Protein AF-A0ABD0PCW4-F1 (afdb_monomer_lite)

Foldseek 3Di:
DVVLVVVLVVLVVVCVVDVVSVVVNVVSVVVVLVVLLDCVVCVPVDDPVVSVVVNVVVVVVVVVVVVVVVVVVVVVPDDPPPVVLVVVLVCCQPPHDQADEEEDDPVSQVVNCVSRVYHYDYDPPDPPPDD

pLDDT: mean 79.13, std 12.55, range [39.22, 95.38]

Organism: Cirrhinus mrigala (NCBI:txid683832)

Sequence (131 aa):
MVYHSLQLVAFAVLAVLIMRLKLFLTPHMCIMSCLICSRQLFGWVGEKFKLQLTVVGILSIMAVQGVTNLQSQWDIIGEFSNFPQEELLEWIKDNTSPNAVFAGAMPTMASVKLSTGRAIVNHPHYEDAGL

Structure (mmCIF, N/CA/C/O backbone):
data_AF-A0ABD0PCW4-F1
#
_entry.id   AF-A0ABD0PCW4-F1
#
loop_
_atom_site.group_PDB
_atom_site.id
_atom_site.type_symbol
_atom_site.label_atom_id
_atom_site.label_alt_id
_atom_site.label_comp_id
_atom_site.label_asym_id
_atom_site.label_entity_id
_atom_site.label_seq_id
_atom_site.pdbx_PDB_ins_code
_atom_site.Cartn_x
_atom_site.Cartn_y
_atom_site.Cartn_z
_atom_site.occupancy
_atom_site.B_iso_or_equiv
_atom_site.auth_seq_id
_atom_site.auth_comp_id
_atom_site.auth_asym_id
_atom_site.auth_atom_id
_atom_site.pdbx_PDB_model_num
ATOM 1 N N . MET A 1 1 ? -2.139 4.377 28.200 1.00 66.62 1 MET A N 1
ATOM 2 C CA . MET A 1 1 ? -3.210 5.141 27.517 1.00 66.62 1 MET A CA 1
ATOM 3 C C . MET A 1 1 ? -2.728 6.514 27.082 1.00 66.62 1 MET A C 1
ATOM 5 O O . MET A 1 1 ? -2.600 6.702 25.886 1.00 66.62 1 MET A O 1
ATOM 9 N N . VAL A 1 2 ? -2.356 7.414 28.003 1.00 79.88 2 VAL A N 1
ATOM 10 C CA . VAL A 1 2 ? -1.937 8.796 27.673 1.00 79.88 2 VAL A CA 1
ATOM 11 C C . VAL A 1 2 ? -0.829 8.865 26.608 1.00 79.88 2 VAL A C 1
ATOM 13 O O . VAL A 1 2 ? -0.978 9.591 25.633 1.00 79.88 2 VAL A O 1
ATOM 16 N N . TYR A 1 3 ? 0.225 8.048 26.725 1.00 80.81 3 TYR A N 1
ATOM 17 C CA . TYR A 1 3 ? 1.299 7.987 25.721 1.00 80.81 3 TYR A CA 1
ATOM 18 C C . TYR A 1 3 ? 0.809 7.579 24.326 1.00 80.81 3 TYR A C 1
ATOM 20 O O . TYR A 1 3 ? 1.145 8.229 23.344 1.00 80.81 3 TYR A O 1
ATOM 28 N N . HIS A 1 4 ? -0.029 6.544 24.232 1.00 79.75 4 HIS A N 1
ATOM 29 C CA . HIS A 1 4 ? -0.571 6.103 22.948 1.00 79.75 4 HIS A CA 1
ATOM 30 C C . HIS A 1 4 ? -1.558 7.110 22.348 1.00 79.75 4 HIS A C 1
ATOM 32 O O . HIS A 1 4 ? -1.588 7.271 21.133 1.00 79.75 4 HIS A O 1
ATOM 38 N N . SER A 1 5 ? -2.326 7.815 23.182 1.00 78.62 5 SER A N 1
ATOM 39 C CA . SER A 1 5 ? -3.220 8.887 22.737 1.00 78.62 5 SER A CA 1
ATOM 40 C C . SER A 1 5 ? -2.437 10.090 22.201 1.00 78.62 5 SER A C 1
ATOM 42 O O . SER A 1 5 ? -2.758 10.583 21.124 1.00 78.62 5 SER A O 1
ATOM 44 N N . LEU A 1 6 ? -1.375 10.525 22.891 1.00 84.88 6 LEU A N 1
ATOM 45 C CA . LEU A 1 6 ? -0.491 11.597 22.411 1.00 84.88 6 LEU A CA 1
ATOM 46 C C . LEU A 1 6 ? 0.220 11.208 21.108 1.00 84.88 6 LEU A C 1
ATOM 48 O O . LEU A 1 6 ? 0.276 12.001 20.171 1.00 84.88 6 LEU A O 1
ATOM 52 N N . GLN A 1 7 ? 0.709 9.970 21.024 1.00 82.94 7 GLN A N 1
ATOM 53 C CA . GLN A 1 7 ? 1.356 9.437 19.826 1.00 82.94 7 GLN A CA 1
ATOM 54 C C . GLN A 1 7 ? 0.384 9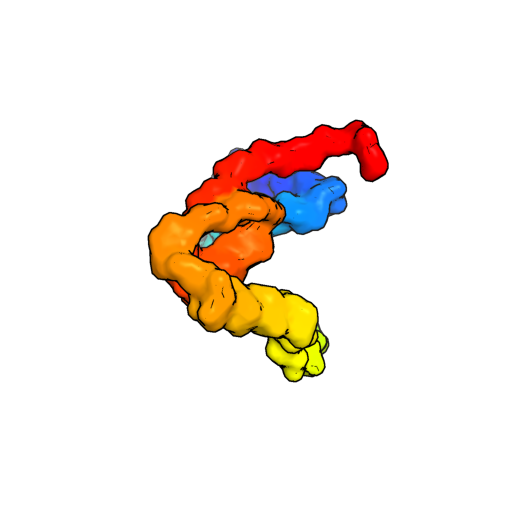.347 18.639 1.00 82.94 7 GLN A C 1
ATOM 56 O O . GLN A 1 7 ? 0.757 9.694 17.520 1.00 82.94 7 GLN A O 1
ATOM 61 N N . LEU A 1 8 ? -0.873 8.953 18.875 1.00 82.88 8 LEU A N 1
ATOM 62 C CA . LEU A 1 8 ? -1.914 8.954 17.846 1.00 82.88 8 LEU A CA 1
ATOM 63 C C . LEU A 1 8 ? -2.161 10.366 17.302 1.00 82.88 8 LEU A C 1
ATOM 65 O O . LEU A 1 8 ? -2.218 10.545 16.090 1.00 82.88 8 LEU A O 1
ATOM 69 N N . VAL A 1 9 ? -2.281 11.364 18.184 1.00 85.50 9 VAL A N 1
ATOM 70 C CA . VAL A 1 9 ? -2.494 12.764 17.782 1.00 85.50 9 VAL A CA 1
ATOM 71 C C . VAL A 1 9 ? -1.319 13.272 16.948 1.00 85.50 9 VAL A C 1
ATOM 73 O O . VAL A 1 9 ? -1.535 13.859 15.891 1.00 85.50 9 VAL A O 1
ATOM 76 N N . ALA A 1 10 ? -0.082 12.991 17.364 1.00 83.75 10 ALA A N 1
ATOM 77 C CA . ALA A 1 10 ? 1.107 13.376 16.606 1.00 83.75 10 ALA A CA 1
ATOM 78 C C . ALA A 1 10 ? 1.124 12.749 15.199 1.00 83.75 10 ALA A C 1
ATOM 80 O O . ALA A 1 10 ? 1.340 13.452 14.211 1.00 83.75 10 ALA A O 1
ATOM 81 N N . PHE A 1 11 ? 0.825 11.452 15.079 1.00 81.62 11 PHE A N 1
ATOM 82 C CA . PHE A 1 11 ? 0.742 10.797 13.771 1.00 81.62 11 PHE A CA 1
ATOM 83 C C . PHE A 1 11 ? -0.445 11.266 12.932 1.00 81.62 11 PHE A C 1
ATOM 85 O O . PHE A 1 11 ? -0.329 11.312 11.711 1.00 81.62 11 PHE A O 1
ATOM 92 N N . ALA A 1 12 ? -1.564 11.645 13.551 1.00 82.81 12 ALA A N 1
ATOM 93 C CA . ALA A 1 12 ? -2.702 12.213 12.838 1.00 82.81 12 ALA A CA 1
ATOM 94 C C . ALA A 1 12 ? -2.342 13.571 12.223 1.00 82.81 12 ALA A C 1
ATOM 96 O O . ALA A 1 12 ? -2.615 13.797 11.047 1.00 82.81 12 ALA A O 1
ATOM 97 N N . VAL A 1 13 ? -1.654 14.437 12.977 1.00 86.25 13 VAL A N 1
ATOM 98 C CA . VAL A 1 13 ? -1.138 15.715 12.460 1.00 86.25 13 VAL A CA 1
ATOM 99 C C . VAL A 1 13 ? -0.177 15.469 11.296 1.00 86.25 13 VAL A C 1
ATOM 101 O O . VAL A 1 13 ? -0.352 16.045 10.226 1.00 86.25 13 VAL A O 1
ATOM 104 N N . LEU A 1 14 ? 0.785 14.555 11.451 1.00 81.88 14 LEU A N 1
ATOM 105 C CA . LEU A 1 14 ? 1.728 14.209 10.381 1.00 81.88 14 LEU A CA 1
ATOM 106 C C . LEU A 1 14 ? 1.032 13.637 9.132 1.00 81.88 14 LEU A C 1
ATOM 108 O O . LEU A 1 14 ? 1.425 13.957 8.013 1.00 81.88 14 LEU A O 1
ATOM 112 N N . ALA A 1 15 ? -0.018 12.834 9.307 1.00 81.19 15 ALA A N 1
ATOM 113 C CA . ALA A 1 15 ? -0.798 12.254 8.214 1.00 81.19 15 ALA A CA 1
ATOM 114 C C . ALA A 1 15 ? -1.684 13.276 7.478 1.00 81.19 15 ALA A C 1
ATOM 116 O O . ALA A 1 15 ? -1.982 13.084 6.297 1.00 81.19 15 ALA A O 1
ATOM 117 N N . VAL A 1 16 ? -2.110 14.348 8.159 1.00 81.62 16 VAL A N 1
ATOM 118 C CA . VAL A 1 16 ? -2.788 15.496 7.532 1.00 81.62 16 VAL A CA 1
ATOM 119 C C . VAL A 1 16 ? -1.790 16.323 6.726 1.00 81.62 16 VAL A C 1
ATOM 121 O O . VAL A 1 16 ? -2.099 16.720 5.606 1.00 81.62 16 VAL A O 1
ATOM 124 N N . LEU A 1 17 ? -0.590 16.544 7.267 1.00 80.50 17 LEU A N 1
ATOM 125 C CA . LEU A 1 17 ? 0.455 17.319 6.598 1.00 80.50 17 LEU A CA 1
ATOM 126 C C . LEU A 1 17 ? 1.033 16.592 5.372 1.00 80.50 17 LEU A C 1
ATOM 128 O O . LEU A 1 17 ? 1.354 17.241 4.380 1.00 80.50 17 LEU A O 1
ATOM 132 N N . ILE A 1 18 ? 1.166 15.258 5.413 1.00 82.50 18 ILE A N 1
ATOM 133 C CA . ILE A 1 18 ? 1.778 14.467 4.334 1.00 82.50 18 ILE A CA 1
ATOM 134 C C . ILE A 1 18 ? 0.933 13.217 4.040 1.00 82.50 18 ILE A C 1
ATOM 136 O O . ILE A 1 18 ? 0.928 12.253 4.807 1.00 82.50 18 ILE A O 1
ATOM 140 N N . MET A 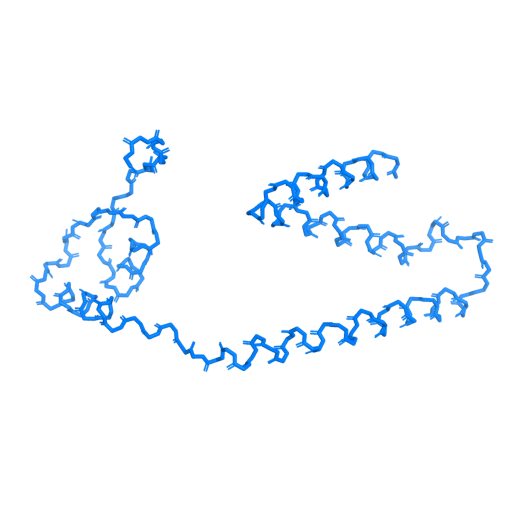1 19 ? 0.293 13.178 2.862 1.00 71.69 19 MET A N 1
ATOM 141 C CA . MET A 1 19 ? -0.566 12.063 2.413 1.00 71.69 19 MET A CA 1
ATOM 142 C C . MET A 1 19 ? 0.124 10.691 2.482 1.00 71.69 19 MET A C 1
ATOM 144 O O . MET A 1 19 ? -0.498 9.704 2.872 1.00 71.69 19 MET A O 1
ATOM 148 N N . ARG A 1 20 ? 1.421 10.631 2.144 1.00 71.25 20 ARG A N 1
ATOM 149 C CA . ARG A 1 20 ? 2.222 9.393 2.162 1.00 71.25 20 ARG A CA 1
ATOM 150 C C . ARG A 1 20 ? 2.453 8.838 3.577 1.00 71.25 20 ARG A C 1
ATOM 152 O O . ARG A 1 20 ? 2.683 7.642 3.718 1.00 71.25 20 ARG A O 1
ATOM 159 N N . LEU A 1 21 ? 2.341 9.655 4.630 1.00 76.25 21 LEU A N 1
ATOM 160 C CA . LEU A 1 21 ? 2.541 9.215 6.019 1.00 76.25 21 LEU A CA 1
ATOM 161 C C . LEU A 1 21 ? 1.291 8.580 6.649 1.00 76.25 21 LEU A C 1
ATOM 163 O O . LEU A 1 21 ? 1.385 8.016 7.741 1.00 76.25 21 LEU A O 1
ATOM 167 N N . LYS A 1 22 ? 0.140 8.583 5.957 1.00 79.19 22 LYS A N 1
ATOM 168 C CA . LYS A 1 22 ? -1.090 7.894 6.402 1.00 79.19 22 LYS A CA 1
ATOM 169 C C . LYS A 1 22 ? -0.871 6.402 6.674 1.00 79.19 22 LYS A C 1
ATOM 171 O O . LYS A 1 22 ? -1.523 5.833 7.550 1.00 79.19 22 LYS A O 1
ATOM 176 N N . LEU A 1 23 ? 0.089 5.779 5.985 1.00 77.00 23 LEU A N 1
ATOM 177 C CA . LEU A 1 23 ? 0.449 4.378 6.201 1.00 77.00 23 LEU A CA 1
ATOM 178 C C . LEU A 1 23 ? 0.903 4.115 7.649 1.00 77.00 23 LEU A C 1
ATOM 180 O O . LEU A 1 23 ? 0.492 3.122 8.245 1.00 77.00 23 LEU A O 1
ATOM 184 N N . PHE A 1 24 ? 1.661 5.036 8.252 1.00 78.62 24 PHE A N 1
ATOM 185 C CA . PHE A 1 24 ? 2.160 4.901 9.626 1.00 78.62 24 PHE A CA 1
ATOM 186 C C . PHE A 1 24 ? 1.073 5.101 10.692 1.00 78.62 24 PHE A C 1
ATOM 188 O O . PHE A 1 24 ? 1.202 4.606 11.810 1.00 78.62 24 PHE A O 1
ATOM 195 N N . LEU A 1 25 ? -0.024 5.782 10.346 1.00 78.44 25 LEU A N 1
ATOM 196 C CA . LEU A 1 25 ? -1.155 6.011 11.247 1.00 78.44 25 LEU A CA 1
ATOM 197 C C . LEU A 1 25 ? -2.041 4.761 11.406 1.00 78.44 25 LEU A C 1
ATOM 199 O O . LEU A 1 25 ? -2.614 4.531 12.472 1.00 78.44 25 LEU A O 1
ATOM 203 N N . THR A 1 26 ? -2.134 3.935 10.363 1.00 84.12 26 THR A N 1
ATOM 204 C CA . THR A 1 26 ? -3.015 2.754 10.298 1.00 84.12 26 THR A CA 1
ATOM 205 C C . THR A 1 26 ? -2.833 1.763 11.462 1.00 84.12 26 THR A C 1
ATOM 207 O O . THR A 1 26 ? -3.829 1.432 12.113 1.00 84.12 26 THR A O 1
ATOM 210 N N . PRO A 1 27 ? -1.610 1.305 11.807 1.00 83.62 27 PRO A N 1
ATOM 211 C CA . PRO A 1 27 ? -1.430 0.390 12.937 1.00 83.62 27 PRO A CA 1
ATOM 212 C C . PRO A 1 27 ? -1.826 1.021 14.280 1.00 83.62 27 PRO A C 1
ATOM 214 O O . PRO A 1 27 ? -2.416 0.346 15.124 1.00 83.62 27 PRO A O 1
ATOM 217 N N . HIS A 1 28 ? -1.584 2.322 14.474 1.00 82.94 28 HIS A N 1
ATOM 218 C CA . HIS A 1 28 ? -1.982 3.023 15.698 1.00 82.94 28 HIS A CA 1
ATOM 219 C C . HIS A 1 28 ? -3.504 3.124 15.845 1.00 82.94 28 HIS A C 1
ATOM 221 O O . HIS A 1 28 ? -4.027 2.871 16.932 1.00 82.94 28 HIS A O 1
ATOM 227 N N . MET A 1 29 ? -4.220 3.418 14.758 1.00 81.88 29 MET A N 1
ATOM 228 C CA . MET A 1 29 ? -5.688 3.429 14.740 1.00 81.88 29 MET A CA 1
ATOM 229 C C . MET A 1 29 ? -6.270 2.056 15.099 1.00 81.88 29 MET A C 1
ATOM 231 O O . MET A 1 29 ? -7.199 1.973 15.905 1.00 81.88 29 MET A O 1
ATOM 235 N N . CYS A 1 30 ? -5.683 0.977 14.572 1.00 84.00 30 CYS A N 1
ATOM 236 C CA . CYS A 1 30 ? -6.095 -0.392 14.882 1.00 84.00 30 CYS A CA 1
ATOM 237 C C . CYS A 1 30 ? -5.962 -0.696 16.384 1.00 84.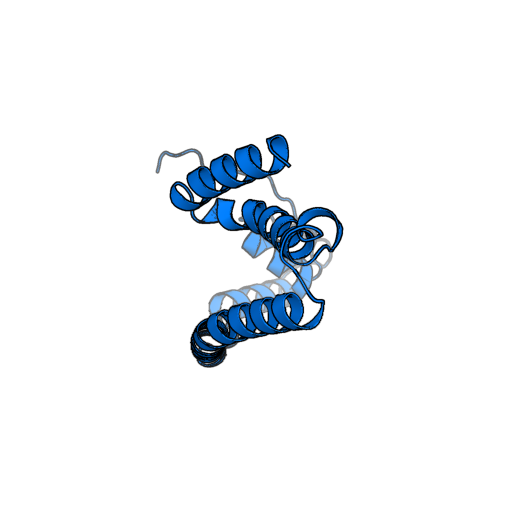00 30 CYS A C 1
ATOM 239 O O . CYS A 1 30 ? -6.936 -1.093 17.028 1.00 84.00 30 CYS A O 1
ATOM 241 N N . ILE A 1 31 ? -4.802 -0.408 16.983 1.00 83.81 31 ILE A N 1
ATOM 242 C CA . ILE A 1 31 ? -4.571 -0.652 18.416 1.00 83.81 31 ILE A CA 1
ATOM 243 C C . ILE A 1 31 ? -5.553 0.157 19.278 1.00 83.81 31 ILE A C 1
ATOM 245 O O . ILE A 1 31 ? -6.106 -0.374 20.244 1.00 83.81 31 ILE A O 1
ATOM 249 N N . MET A 1 32 ? -5.820 1.418 18.921 1.00 80.56 32 MET A N 1
ATOM 250 C CA . MET A 1 32 ? -6.787 2.248 19.650 1.00 80.56 32 MET A CA 1
ATOM 251 C C . MET A 1 32 ? -8.218 1.709 19.533 1.00 80.56 32 MET A C 1
ATOM 253 O O . MET A 1 32 ? -8.935 1.682 20.532 1.00 80.56 32 MET A O 1
ATOM 257 N N . SER A 1 33 ? -8.624 1.213 18.361 1.00 79.81 33 SER A N 1
ATOM 258 C CA . SER A 1 33 ? -9.954 0.617 18.162 1.00 79.81 33 SER A CA 1
ATOM 259 C C . SER A 1 33 ? -10.168 -0.655 18.997 1.00 79.81 33 SER A C 1
ATOM 261 O O . SER A 1 33 ? -11.212 -0.817 19.634 1.00 79.81 33 SER A O 1
ATOM 263 N N . CYS A 1 34 ? -9.145 -1.510 19.103 1.00 78.06 34 CYS A N 1
ATOM 264 C CA . CYS A 1 34 ? -9.172 -2.699 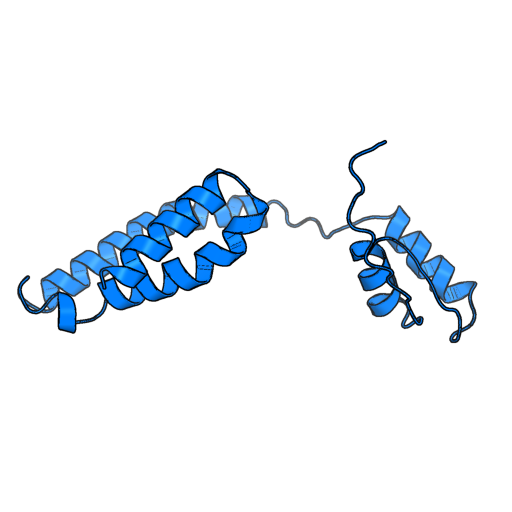19.955 1.00 78.06 34 CYS A CA 1
ATOM 265 C C . CYS A 1 34 ? -9.218 -2.338 21.447 1.00 78.06 34 CYS A C 1
ATOM 267 O O . CYS A 1 34 ? -9.920 -2.990 22.219 1.00 78.06 34 CYS A O 1
ATOM 269 N N . LEU A 1 35 ? -8.510 -1.280 21.860 1.00 75.25 35 LEU A N 1
ATOM 270 C CA . LEU A 1 35 ? -8.552 -0.773 23.236 1.00 75.25 35 LEU A CA 1
ATOM 271 C C . LEU A 1 35 ? -9.932 -0.221 23.612 1.00 75.25 35 LEU A C 1
ATOM 273 O O . LEU A 1 35 ? -10.376 -0.457 24.733 1.00 75.25 35 LEU A O 1
ATOM 277 N N . ILE A 1 36 ? -10.628 0.444 22.683 1.00 71.81 36 ILE A N 1
ATOM 278 C CA . ILE A 1 36 ? -12.018 0.901 22.875 1.00 71.81 36 ILE A CA 1
ATOM 279 C C . ILE A 1 36 ? -12.970 -0.294 23.058 1.00 71.81 36 ILE A C 1
ATOM 281 O O . ILE A 1 36 ? -13.915 -0.217 23.840 1.00 71.81 36 ILE A O 1
ATOM 285 N N . CYS A 1 37 ? -12.689 -1.428 22.410 1.00 68.56 37 CYS A N 1
ATOM 286 C CA . CYS A 1 37 ? -13.446 -2.671 22.590 1.00 68.56 37 CYS A CA 1
ATOM 287 C C . CYS A 1 37 ? -13.050 -3.463 23.855 1.00 68.56 37 CYS A C 1
ATOM 289 O O . CYS A 1 37 ? -13.731 -4.429 24.216 1.00 68.56 37 CYS A O 1
ATOM 291 N N . SER A 1 38 ? -11.961 -3.092 24.541 1.00 69.25 38 SER A N 1
ATOM 292 C CA . SER A 1 38 ? -11.461 -3.821 25.708 1.00 69.25 38 SER A CA 1
ATOM 293 C C . SER A 1 38 ? -12.249 -3.496 26.978 1.00 69.25 38 SER A C 1
ATOM 295 O O . SER A 1 38 ? -12.422 -2.344 27.382 1.00 69.25 38 SER A O 1
ATOM 297 N N . ARG A 1 39 ? -12.673 -4.554 27.675 1.00 59.94 39 ARG A N 1
ATOM 298 C CA . ARG A 1 39 ? -13.496 -4.481 28.894 1.00 59.94 39 ARG A CA 1
ATOM 299 C C . ARG A 1 39 ? -12.809 -3.791 30.075 1.00 59.94 39 ARG A C 1
ATOM 301 O O . ARG A 1 39 ? -13.502 -3.309 30.963 1.00 59.94 39 ARG A O 1
ATOM 308 N N . GLN A 1 40 ? -11.476 -3.739 30.098 1.00 56.34 40 GLN A N 1
ATOM 309 C CA . GLN A 1 40 ? -10.716 -3.163 31.214 1.00 56.34 40 GLN A CA 1
ATOM 310 C C . GLN A 1 40 ? -10.875 -1.641 31.346 1.00 56.34 40 GLN A C 1
ATOM 312 O O . GLN A 1 40 ? -10.741 -1.126 32.451 1.00 56.34 40 GLN A O 1
ATOM 317 N N . LEU A 1 41 ? -11.193 -0.925 30.260 1.00 55.34 41 LEU A N 1
ATOM 318 C CA . LEU A 1 41 ? -11.416 0.528 30.290 1.00 55.34 41 LEU A CA 1
ATOM 319 C C . LEU A 1 41 ? -12.885 0.918 30.491 1.00 55.34 41 LEU A C 1
ATOM 321 O O . LEU A 1 41 ? -13.164 1.954 31.084 1.00 55.34 41 LEU A O 1
ATOM 325 N N . PHE A 1 42 ? -13.819 0.080 30.038 1.00 56.75 42 PHE A N 1
ATOM 326 C CA . PHE A 1 42 ? -15.264 0.333 30.109 1.00 56.75 42 PHE A CA 1
ATOM 327 C C . PHE A 1 42 ? -15.967 -0.366 31.284 1.00 56.75 42 PHE A C 1
ATOM 329 O O . PHE A 1 42 ? -17.195 -0.387 31.340 1.00 56.75 42 PHE A O 1
ATOM 336 N N . GLY A 1 43 ? -15.217 -0.887 32.264 1.00 55.56 43 GLY A N 1
ATOM 337 C CA . GLY A 1 43 ? -15.770 -1.506 33.478 1.00 55.56 43 GLY A CA 1
ATOM 338 C C . GLY A 1 43 ? -16.683 -0.588 34.309 1.00 55.56 43 GLY A C 1
ATOM 339 O O . GLY A 1 43 ? -17.439 -1.078 35.141 1.00 55.56 43 GLY A O 1
ATOM 340 N N . TRP A 1 44 ? -16.655 0.725 34.053 1.00 53.81 44 TRP A N 1
ATOM 341 C CA . TRP A 1 44 ? -17.463 1.740 34.736 1.00 53.81 44 TRP A CA 1
ATOM 342 C C . TRP A 1 44 ? -18.785 2.104 34.019 1.00 53.81 44 TRP A C 1
ATOM 344 O O . TRP A 1 44 ? -19.686 2.645 34.648 1.00 53.81 44 TRP A O 1
ATOM 354 N N . VAL A 1 45 ? -18.956 1.784 32.728 1.00 54.03 45 VAL A N 1
ATOM 355 C CA . VAL A 1 45 ? -20.054 2.322 31.878 1.00 54.03 45 VAL A CA 1
ATOM 356 C C . VAL A 1 45 ? -21.244 1.349 31.705 1.00 54.03 45 VAL A C 1
ATOM 358 O O . VAL A 1 45 ? -22.153 1.560 30.903 1.00 54.03 45 VAL A O 1
ATOM 361 N N . GLY A 1 46 ? -21.337 0.325 32.552 1.00 55.06 46 GLY A N 1
ATOM 362 C CA . GLY A 1 46 ? -22.554 -0.482 32.684 1.00 55.06 46 GLY A CA 1
ATOM 363 C C . GLY A 1 46 ? -22.678 -1.649 31.702 1.00 55.06 46 GLY A C 1
ATOM 364 O O . GLY A 1 46 ? -21.824 -1.877 30.850 1.00 55.06 46 GLY A O 1
ATOM 365 N N . GLU A 1 47 ? -23.736 -2.436 31.926 1.00 65.25 47 GLU A N 1
ATOM 366 C CA . GLU A 1 47 ? -24.001 -3.788 31.414 1.00 65.25 47 GLU A CA 1
ATOM 367 C C . GLU A 1 47 ? -23.430 -4.127 30.031 1.00 65.25 47 GLU A C 1
ATOM 369 O O . GLU A 1 47 ? -23.519 -3.354 29.080 1.00 65.25 47 GLU A O 1
ATOM 374 N N . LYS A 1 48 ? -22.940 -5.371 29.905 1.00 65.69 48 LYS A N 1
ATOM 375 C CA . LYS A 1 48 ? -22.346 -5.970 28.692 1.00 65.69 48 LYS A CA 1
ATOM 376 C C . LYS A 1 48 ? -23.109 -5.639 27.398 1.00 65.69 48 LYS A C 1
ATOM 378 O O . LYS A 1 48 ? -22.484 -5.465 26.355 1.00 65.69 48 LYS A O 1
ATOM 383 N N . PHE A 1 49 ? -24.434 -5.532 27.486 1.00 67.81 49 PHE A N 1
ATOM 384 C CA . PHE A 1 49 ? -25.333 -5.215 26.380 1.00 67.81 49 PHE A CA 1
ATOM 385 C C . PHE A 1 49 ? -25.148 -3.791 25.822 1.00 67.81 49 PHE A C 1
ATOM 387 O O . PHE A 1 49 ? -25.141 -3.609 24.606 1.00 67.81 49 PHE A O 1
ATOM 394 N N . LYS A 1 50 ? -24.915 -2.786 26.679 1.00 74.56 50 LYS A N 1
ATOM 395 C CA . LYS A 1 50 ? -24.709 -1.389 26.256 1.00 74.56 50 LYS A CA 1
ATOM 396 C C . LYS A 1 50 ? -23.406 -1.217 25.479 1.00 74.56 50 LYS A C 1
ATOM 398 O O . LYS A 1 50 ? -23.404 -0.570 24.440 1.00 74.56 50 LYS A O 1
ATOM 403 N N . LEU A 1 51 ? -22.317 -1.843 25.934 1.00 75.62 51 LEU A N 1
ATOM 404 C CA . LEU A 1 51 ? -21.035 -1.806 25.221 1.00 75.62 51 LEU A CA 1
ATOM 405 C C . LEU A 1 51 ? -21.136 -2.481 23.844 1.00 75.62 51 LEU A C 1
ATOM 407 O O . LEU A 1 51 ? -20.647 -1.936 22.858 1.00 75.62 51 LEU A O 1
ATOM 411 N N . GLN A 1 52 ? -21.792 -3.644 23.771 1.00 75.44 52 GLN A N 1
ATOM 412 C CA . GLN A 1 52 ? -21.995 -4.356 22.506 1.00 75.44 52 GLN A CA 1
ATOM 413 C C . GLN A 1 52 ? -22.820 -3.531 21.513 1.00 75.44 52 GLN A C 1
ATOM 415 O O . GLN A 1 52 ? -22.420 -3.415 20.357 1.00 75.44 52 GLN A O 1
ATOM 420 N N . LEU A 1 53 ? -23.909 -2.899 21.963 1.00 81.44 53 LEU A N 1
ATOM 421 C CA . LEU A 1 53 ? -24.705 -1.999 21.125 1.00 81.44 53 LEU A CA 1
ATOM 422 C C . LEU A 1 53 ? -23.896 -0.800 20.618 1.00 81.44 53 LEU A C 1
ATOM 424 O O . LEU A 1 53 ? -23.988 -0.468 19.440 1.00 81.44 53 LEU A O 1
ATOM 428 N N . THR A 1 54 ? -23.068 -0.184 21.465 1.00 81.00 54 THR A N 1
ATOM 429 C CA . THR A 1 54 ? -22.211 0.940 21.058 1.00 81.00 54 THR A CA 1
ATOM 430 C C . THR A 1 54 ? -21.192 0.525 19.999 1.00 81.00 54 THR A C 1
ATOM 432 O O . THR A 1 54 ? -21.041 1.214 18.993 1.00 81.00 54 THR A O 1
ATOM 435 N N . VAL A 1 55 ? -20.520 -0.617 20.179 1.00 82.38 55 VAL A N 1
ATOM 436 C CA . VAL A 1 55 ? -19.544 -1.131 19.201 1.00 82.38 55 VAL A CA 1
ATOM 437 C C . VAL A 1 55 ? -20.222 -1.450 17.866 1.00 82.38 55 VAL A C 1
ATOM 439 O O . VAL A 1 55 ? -19.716 -1.049 16.819 1.00 82.38 55 VAL A O 1
ATOM 442 N N . VAL A 1 56 ? -21.388 -2.105 17.894 1.00 85.25 56 VAL A N 1
ATOM 443 C CA . VAL A 1 56 ? -22.178 -2.394 16.685 1.00 85.25 56 VAL A CA 1
ATOM 444 C C . VAL A 1 56 ? -22.625 -1.100 16.002 1.00 85.25 56 VAL A C 1
ATOM 446 O O . VAL A 1 56 ? -22.511 -0.991 14.782 1.00 85.25 56 VAL A O 1
ATOM 449 N N . GLY A 1 57 ? -23.063 -0.093 16.761 1.00 88.12 57 GLY A N 1
ATOM 450 C CA . GLY A 1 57 ? -23.431 1.218 16.223 1.00 88.12 57 GLY A CA 1
ATOM 451 C C . GLY A 1 57 ? -22.271 1.910 15.502 1.00 88.12 57 GLY A C 1
ATOM 452 O O . GLY A 1 57 ? -22.434 2.358 14.368 1.00 88.12 57 GLY A O 1
ATOM 453 N N . ILE A 1 58 ? -21.081 1.931 16.111 1.00 86.25 58 ILE A N 1
ATOM 454 C CA . ILE A 1 58 ? -19.873 2.520 15.507 1.00 86.25 58 ILE A CA 1
ATOM 455 C C . ILE A 1 58 ? -19.491 1.778 14.218 1.00 86.25 58 ILE A C 1
ATOM 457 O O . ILE A 1 58 ? -19.285 2.415 13.185 1.00 86.25 58 ILE A O 1
ATOM 461 N N . LEU A 1 59 ? -19.454 0.441 14.253 1.00 86.50 59 LEU A N 1
ATOM 462 C CA . LEU A 1 59 ? -19.170 -0.393 13.077 1.00 86.50 59 LEU A CA 1
ATOM 463 C C . LEU A 1 59 ? -20.155 -0.130 11.935 1.00 86.50 59 LEU A C 1
ATOM 465 O O . LEU A 1 59 ? -19.738 -0.031 10.785 1.00 86.50 59 LEU A O 1
ATOM 469 N N . SER A 1 60 ? -21.440 0.028 12.252 1.00 88.81 60 SER A N 1
ATOM 470 C CA . SER A 1 60 ? -22.492 0.284 11.263 1.00 88.81 60 SER A CA 1
ATOM 471 C C . SER A 1 60 ? -22.274 1.614 10.539 1.00 88.81 60 SER A C 1
ATOM 473 O O . SER A 1 60 ? -22.335 1.670 9.313 1.00 88.81 60 SER A O 1
ATOM 475 N N . ILE A 1 61 ? -21.960 2.680 11.282 1.00 89.38 61 ILE A N 1
ATOM 476 C CA . ILE A 1 61 ? -21.689 4.009 10.710 1.00 89.38 61 ILE A CA 1
ATOM 477 C C . ILE A 1 61 ? -20.437 3.969 9.822 1.00 89.38 61 ILE A C 1
ATOM 479 O O . ILE A 1 61 ? -20.448 4.499 8.709 1.00 89.38 61 ILE A O 1
ATOM 483 N N . MET A 1 62 ? -19.373 3.304 10.284 1.00 86.00 62 MET A N 1
ATOM 484 C CA . MET A 1 62 ? -18.139 3.140 9.508 1.00 86.00 62 MET A CA 1
ATOM 485 C C . MET A 1 62 ? -18.364 2.309 8.239 1.00 86.00 62 MET A C 1
ATOM 487 O O . MET A 1 62 ? -17.792 2.623 7.196 1.00 86.00 62 MET A O 1
ATOM 491 N N . ALA A 1 63 ? -19.214 1.281 8.303 1.00 89.94 63 ALA A N 1
ATOM 492 C CA . ALA A 1 63 ? -19.520 0.417 7.169 1.00 89.94 63 ALA A CA 1
ATOM 493 C C . ALA A 1 63 ? -20.216 1.172 6.030 1.00 89.94 63 ALA A C 1
ATOM 495 O O . ALA A 1 63 ? -19.888 0.924 4.876 1.00 89.94 63 ALA A O 1
ATOM 496 N N . VAL A 1 64 ? -21.106 2.131 6.321 1.00 89.75 64 VAL A N 1
ATOM 497 C CA . VAL A 1 64 ? -21.780 2.925 5.274 1.00 89.75 64 VAL A CA 1
ATOM 498 C C . VAL A 1 64 ? -20.763 3.683 4.419 1.00 89.75 64 VAL A C 1
ATOM 500 O O . VAL A 1 64 ? -20.774 3.554 3.197 1.00 89.75 64 VAL A O 1
ATOM 503 N N . GLN A 1 65 ? -19.840 4.417 5.049 1.00 86.69 65 GLN A N 1
ATOM 504 C CA . GLN A 1 65 ? -18.782 5.128 4.319 1.00 86.69 65 GLN A CA 1
ATOM 505 C C . GLN A 1 65 ? -17.769 4.163 3.689 1.00 86.69 65 GLN A C 1
ATOM 507 O O . GLN A 1 65 ? -17.246 4.427 2.606 1.00 86.69 65 GLN A O 1
ATOM 512 N N . GLY A 1 66 ? -17.481 3.040 4.351 1.00 86.56 66 GLY A N 1
ATOM 513 C CA . GLY A 1 66 ? -16.576 2.013 3.841 1.00 86.56 66 GLY A CA 1
ATOM 514 C C . GLY A 1 66 ? -17.086 1.385 2.546 1.00 86.56 66 GLY A C 1
ATOM 515 O O . GLY A 1 66 ? -16.330 1.292 1.585 1.00 86.56 66 GLY A O 1
ATOM 516 N N . VAL A 1 67 ? -18.371 1.027 2.487 1.00 88.81 67 VAL A N 1
ATOM 517 C CA . VAL A 1 67 ? -18.999 0.430 1.300 1.00 88.81 67 VAL A CA 1
ATOM 518 C C . VAL A 1 67 ? -18.995 1.407 0.131 1.00 88.81 67 VAL A C 1
ATOM 520 O O . VAL A 1 67 ? -18.607 1.015 -0.963 1.00 88.81 67 VAL A O 1
ATOM 523 N N . THR A 1 68 ? -19.335 2.683 0.344 1.00 87.62 68 THR A N 1
ATOM 524 C CA . THR A 1 68 ? -19.313 3.672 -0.747 1.00 87.62 68 THR A CA 1
ATOM 525 C C . THR A 1 68 ? -17.904 3.893 -1.298 1.00 87.62 68 THR A C 1
ATOM 527 O O . THR A 1 68 ? -17.735 3.999 -2.508 1.00 87.62 68 THR A O 1
ATOM 530 N N . ASN A 1 69 ? -16.886 3.915 -0.429 1.00 86.25 69 ASN A N 1
ATOM 531 C CA . ASN A 1 69 ? -15.488 4.031 -0.855 1.00 86.25 69 ASN A CA 1
ATOM 532 C C . ASN A 1 69 ? -14.995 2.760 -1.561 1.00 86.25 69 ASN A C 1
ATOM 534 O O . ASN A 1 69 ? -14.295 2.847 -2.564 1.00 86.25 69 ASN A O 1
ATOM 538 N N . LEU A 1 70 ? -15.353 1.573 -1.063 1.00 84.94 70 LEU A N 1
ATOM 539 C CA . LEU A 1 70 ? -14.989 0.309 -1.704 1.00 84.94 70 LEU A CA 1
ATOM 540 C C . LEU A 1 70 ? -15.637 0.184 -3.074 1.00 84.94 70 LEU A C 1
ATOM 542 O O . LEU A 1 70 ? -14.960 -0.179 -4.025 1.00 84.94 70 LEU A O 1
ATOM 546 N N . GLN A 1 71 ? -16.911 0.545 -3.193 1.00 85.94 71 GLN A N 1
ATOM 547 C CA . GLN A 1 71 ? -17.615 0.513 -4.464 1.00 85.94 71 GLN A CA 1
ATOM 548 C C . GLN A 1 71 ? -17.001 1.488 -5.471 1.00 85.94 71 GLN A C 1
ATOM 550 O O . GLN A 1 71 ? -16.798 1.098 -6.614 1.00 85.94 71 GLN A O 1
ATOM 555 N N . SER A 1 72 ? -16.604 2.696 -5.051 1.00 83.62 72 SER A N 1
ATOM 556 C CA . SER A 1 72 ? -15.883 3.614 -5.943 1.00 83.62 72 SER A CA 1
ATOM 557 C C . SER A 1 72 ? -14.505 3.091 -6.357 1.00 83.62 72 SER A C 1
ATOM 559 O O . SER A 1 72 ? -14.063 3.384 -7.455 1.00 83.62 72 SER A O 1
ATOM 561 N N . GLN A 1 73 ? -13.816 2.327 -5.501 1.00 79.12 73 GLN A N 1
ATOM 562 C CA . GLN A 1 73 ? -12.515 1.731 -5.839 1.00 79.12 73 GLN A CA 1
ATOM 563 C C . GLN A 1 73 ? -12.655 0.470 -6.702 1.00 79.12 73 GLN A C 1
ATOM 565 O O . GLN A 1 73 ? -11.823 0.230 -7.566 1.00 79.12 73 GLN A O 1
ATOM 570 N N . TRP A 1 74 ? -13.703 -0.330 -6.495 1.00 74.25 74 TRP A N 1
ATOM 571 C CA . TRP A 1 74 ? -14.018 -1.492 -7.329 1.00 74.25 74 TRP A CA 1
ATOM 572 C C . TRP A 1 74 ? -14.542 -1.105 -8.710 1.00 74.25 74 TRP A C 1
ATOM 574 O O . TRP A 1 74 ? -14.340 -1.858 -9.653 1.00 74.25 74 TRP A O 1
ATOM 584 N N . ASP A 1 75 ? -15.162 0.067 -8.853 1.00 73.75 75 ASP A N 1
ATOM 585 C CA . ASP A 1 75 ? -15.485 0.633 -10.169 1.00 73.75 75 ASP A CA 1
ATOM 586 C C . ASP A 1 75 ? -14.209 1.020 -10.946 1.00 73.75 75 ASP A C 1
ATOM 588 O O . ASP A 1 75 ? -14.169 0.966 -12.171 1.00 73.75 75 ASP A O 1
ATOM 592 N N . ILE A 1 76 ? -13.108 1.285 -10.230 1.00 68.00 76 ILE A N 1
ATOM 593 C CA . ILE A 1 76 ? -11.750 1.437 -10.778 1.00 68.00 76 ILE A CA 1
ATOM 594 C C . ILE A 1 76 ? -11.069 0.051 -10.859 1.00 68.00 76 ILE A C 1
ATOM 596 O O . ILE A 1 76 ? -9.897 -0.121 -10.534 1.00 68.00 76 ILE A O 1
ATOM 600 N N . ILE A 1 77 ? -11.799 -0.980 -11.294 1.00 59.69 77 ILE A N 1
ATOM 601 C CA . ILE A 1 77 ? -11.210 -2.241 -11.773 1.00 59.69 77 ILE A CA 1
ATOM 602 C C . ILE A 1 77 ? -10.928 -2.067 -13.268 1.00 59.69 77 ILE A C 1
ATOM 604 O O . ILE A 1 77 ? -11.598 -2.591 -14.150 1.00 59.69 77 ILE A O 1
ATOM 608 N N . GLY A 1 78 ? -9.913 -1.258 -13.549 1.00 58.28 78 GLY A N 1
ATOM 609 C CA . GLY A 1 78 ? -9.072 -1.455 -14.718 1.00 58.28 78 GLY A CA 1
ATOM 610 C C . GLY A 1 78 ? -7.787 -2.083 -14.206 1.00 58.28 78 GLY A C 1
ATOM 611 O O . GLY A 1 78 ? -7.183 -1.546 -13.276 1.00 58.28 78 GLY A O 1
ATOM 612 N N . GLU A 1 79 ? -7.370 -3.220 -14.764 1.00 58.19 79 GLU A N 1
ATOM 613 C CA . GLU A 1 79 ? -5.985 -3.668 -14.598 1.00 58.19 79 GLU A CA 1
ATOM 614 C C . GLU A 1 79 ? -5.052 -2.489 -14.905 1.00 58.19 79 GLU A C 1
ATOM 616 O O . GLU A 1 79 ? -5.399 -1.606 -15.694 1.00 58.19 79 GLU A O 1
ATOM 621 N N . PHE A 1 80 ? -3.886 -2.429 -14.261 1.00 58.91 80 PHE A N 1
ATOM 622 C CA . PHE A 1 80 ? -2.867 -1.445 -14.614 1.00 58.91 80 PHE A CA 1
ATOM 623 C C . PHE A 1 80 ? -2.368 -1.759 -16.037 1.00 58.91 80 PHE A C 1
ATOM 625 O O . PHE A 1 80 ? -1.335 -2.393 -16.209 1.00 58.91 80 PHE A O 1
ATOM 632 N N . SER A 1 81 ? -3.136 -1.363 -17.055 1.00 59.84 81 SER A N 1
ATOM 633 C CA . SER A 1 81 ? -2.845 -1.586 -18.467 1.00 59.84 81 SER A CA 1
ATOM 634 C C . SER A 1 81 ? -1.936 -0.458 -18.922 1.00 59.84 81 SER A C 1
ATOM 636 O O . SER A 1 81 ? -2.364 0.566 -19.466 1.00 59.84 81 SER A O 1
ATOM 638 N N . ASN A 1 82 ? -0.659 -0.601 -18.614 1.00 74.12 82 ASN A N 1
ATOM 639 C CA . ASN A 1 82 ? 0.347 0.311 -19.113 1.00 74.12 82 ASN A CA 1
ATOM 640 C C . ASN A 1 82 ? 0.988 -0.349 -20.327 1.00 74.12 82 ASN A C 1
ATOM 642 O O . ASN A 1 82 ? 2.043 -0.964 -20.216 1.00 74.12 82 ASN A O 1
ATOM 646 N N . PHE A 1 83 ? 0.319 -0.228 -21.478 1.00 82.19 83 PHE A N 1
ATOM 647 C CA . PHE A 1 83 ? 0.765 -0.819 -22.742 1.00 82.19 83 PHE A CA 1
ATOM 648 C C . PHE A 1 83 ? 2.250 -0.521 -23.049 1.00 82.19 83 PHE A C 1
ATOM 650 O O . PHE A 1 83 ? 2.986 -1.463 -23.327 1.00 82.19 83 PHE A O 1
ATOM 657 N N . PRO A 1 84 ? 2.756 0.723 -22.884 1.00 84.31 84 PRO A N 1
ATOM 658 C CA . PRO A 1 84 ? 4.191 0.999 -23.026 1.00 84.31 84 PRO A CA 1
ATOM 659 C C . PRO A 1 84 ? 5.091 0.214 -22.061 1.00 84.31 84 PRO A C 1
ATOM 661 O O . PRO A 1 84 ? 6.212 -0.159 -22.403 1.00 84.31 84 PRO A O 1
ATOM 664 N N . GLN A 1 85 ? 4.637 -0.009 -20.827 1.00 85.06 85 GLN A N 1
ATOM 665 C CA . GLN A 1 85 ? 5.397 -0.769 -19.841 1.00 85.06 85 GLN A CA 1
ATOM 666 C C . GLN A 1 85 ? 5.372 -2.268 -20.142 1.00 85.06 85 GLN A C 1
ATOM 668 O O . GLN A 1 85 ? 6.394 -2.923 -19.973 1.00 85.06 85 GLN A O 1
ATOM 673 N N . GLU A 1 86 ? 4.245 -2.809 -20.592 1.00 87.69 86 GLU A N 1
ATOM 674 C CA . GLU A 1 86 ? 4.141 -4.202 -21.033 1.00 87.69 86 GLU A CA 1
ATOM 675 C C . GLU A 1 86 ? 5.050 -4.463 -22.236 1.00 87.69 86 GLU A C 1
ATOM 677 O O . GLU A 1 86 ? 5.880 -5.370 -22.178 1.00 87.69 86 GLU A O 1
ATOM 682 N N . GLU A 1 87 ? 5.000 -3.597 -23.252 1.00 90.94 87 GLU A N 1
ATOM 683 C CA . GLU A 1 87 ? 5.871 -3.668 -24.429 1.00 90.94 87 GLU A CA 1
ATOM 684 C C . GLU A 1 87 ? 7.355 -3.604 -24.036 1.00 90.94 87 GLU A C 1
ATOM 686 O O . GLU A 1 87 ? 8.168 -4.386 -24.528 1.00 90.94 87 GLU A O 1
ATOM 691 N N . LEU A 1 88 ? 7.724 -2.735 -23.087 1.00 90.94 88 LEU A N 1
ATOM 692 C CA . LEU A 1 88 ? 9.087 -2.686 -22.555 1.00 90.94 88 LEU A CA 1
ATOM 693 C C . LEU A 1 88 ? 9.489 -4.009 -21.884 1.00 90.94 88 LEU A C 1
ATOM 695 O O . LEU A 1 88 ? 10.617 -4.473 -22.063 1.00 90.94 88 LEU A O 1
ATOM 699 N N . LEU A 1 89 ? 8.605 -4.608 -21.084 1.00 92.94 89 LEU A N 1
ATOM 700 C CA . LEU A 1 89 ? 8.890 -5.858 -20.376 1.00 92.94 89 LEU A CA 1
ATOM 701 C C . LEU A 1 89 ? 9.028 -7.034 -21.351 1.00 92.94 89 LEU A C 1
ATOM 703 O O . LEU A 1 89 ? 9.939 -7.849 -21.180 1.00 92.94 89 LEU A O 1
ATOM 707 N N . GLU A 1 90 ? 8.185 -7.100 -22.381 1.00 93.69 90 GLU A N 1
ATOM 708 C CA . GLU A 1 90 ? 8.294 -8.079 -23.468 1.00 93.69 90 GLU A CA 1
ATOM 709 C C . GLU A 1 90 ? 9.565 -7.864 -24.289 1.00 93.69 90 GLU A C 1
ATOM 711 O O . GLU A 1 90 ? 10.339 -8.800 -24.496 1.00 93.69 90 GLU A O 1
ATOM 716 N N . TRP A 1 91 ? 9.874 -6.617 -24.648 1.00 94.75 91 TRP A N 1
ATOM 717 C CA . TRP A 1 91 ? 11.102 -6.292 -25.365 1.00 94.75 91 TRP A CA 1
ATOM 718 C C . TRP A 1 91 ? 12.345 -6.711 -24.576 1.00 94.75 91 TRP A C 1
ATOM 720 O O . TRP A 1 91 ? 13.239 -7.348 -25.136 1.00 94.75 91 TRP A O 1
ATOM 730 N N . ILE A 1 92 ? 12.392 -6.432 -23.266 1.00 94.31 92 ILE A N 1
ATOM 731 C CA . ILE A 1 92 ? 13.467 -6.911 -22.383 1.00 94.31 92 ILE A CA 1
ATOM 732 C C . ILE A 1 92 ? 13.517 -8.437 -22.410 1.00 94.31 92 ILE A C 1
ATOM 734 O O . ILE A 1 92 ? 14.613 -9.011 -22.440 1.00 94.31 92 ILE A O 1
ATOM 738 N N . LYS A 1 93 ? 12.350 -9.093 -22.394 1.00 93.06 93 LYS A N 1
ATOM 739 C CA . LYS A 1 93 ? 12.248 -10.547 -22.388 1.00 93.06 93 LYS A CA 1
ATOM 740 C C . LYS A 1 93 ? 12.908 -11.180 -23.613 1.00 93.06 93 LYS A C 1
ATOM 742 O O . LYS A 1 93 ? 13.660 -12.143 -23.436 1.00 93.06 93 LYS A O 1
ATOM 747 N N . ASP A 1 94 ? 12.683 -10.596 -24.781 1.00 95.38 94 ASP A N 1
ATOM 748 C CA . ASP A 1 94 ? 13.055 -11.180 -26.070 1.00 95.38 94 ASP A CA 1
ATOM 749 C C . ASP A 1 94 ? 14.420 -10.702 -26.584 1.00 95.38 94 ASP A C 1
ATOM 751 O O . ASP A 1 94 ? 15.114 -11.445 -27.276 1.00 95.38 94 ASP A O 1
ATOM 755 N N . ASN A 1 95 ? 14.847 -9.490 -26.212 1.00 95.12 95 ASN A N 1
ATOM 756 C CA . ASN A 1 95 ? 16.029 -8.843 -26.796 1.00 95.12 95 ASN A CA 1
ATOM 757 C C . ASN A 1 95 ? 17.248 -8.800 -25.866 1.00 95.12 95 ASN A C 1
ATOM 759 O O . ASN A 1 95 ? 18.314 -8.345 -26.281 1.00 95.12 95 ASN A O 1
ATOM 763 N N . THR A 1 96 ? 17.134 -9.255 -24.612 1.00 93.94 96 THR A N 1
ATOM 764 C CA . THR A 1 96 ? 18.252 -9.196 -23.653 1.00 93.94 96 THR A CA 1
ATOM 765 C C . THR A 1 96 ? 18.640 -10.546 -23.073 1.00 93.94 96 THR A C 1
ATOM 767 O O . THR A 1 96 ? 17.805 -11.420 -22.840 1.00 93.94 96 THR A O 1
ATOM 770 N N . SER A 1 97 ? 19.941 -10.694 -22.805 1.00 92.81 97 SER A N 1
ATOM 771 C CA . SER A 1 97 ? 20.505 -11.872 -22.144 1.00 92.81 97 SER A CA 1
ATOM 772 C C . SER A 1 97 ? 19.870 -12.100 -20.762 1.00 92.81 97 SER A C 1
ATOM 774 O O . SER A 1 97 ? 19.630 -11.128 -20.041 1.00 92.81 97 SER A O 1
ATOM 776 N N . PRO A 1 98 ? 19.682 -13.359 -20.320 1.00 90.50 98 PRO A N 1
ATOM 777 C CA . PRO A 1 98 ? 19.215 -13.671 -18.966 1.00 90.50 98 PRO A CA 1
ATOM 778 C C . PRO A 1 98 ? 20.084 -13.073 -17.848 1.00 90.50 98 PRO A C 1
ATOM 780 O O . PRO A 1 98 ? 19.589 -12.814 -16.754 1.00 90.50 98 PRO A O 1
ATOM 783 N N . ASN A 1 99 ? 21.366 -12.821 -18.133 1.00 92.25 99 ASN A N 1
ATOM 784 C CA . ASN A 1 99 ? 22.324 -12.232 -17.192 1.00 92.25 99 ASN A CA 1
ATOM 785 C C . ASN A 1 99 ? 22.409 -10.698 -17.294 1.00 92.25 99 ASN A C 1
ATOM 787 O O . ASN A 1 99 ? 23.271 -10.091 -16.658 1.00 92.25 99 ASN A O 1
ATOM 791 N N . ALA A 1 100 ? 21.562 -10.063 -18.109 1.00 92.19 100 ALA A N 1
ATOM 792 C CA . ALA A 1 100 ? 21.516 -8.612 -18.216 1.00 92.19 100 ALA A CA 1
ATOM 793 C C . ALA A 1 100 ? 21.038 -7.978 -16.899 1.00 92.19 100 ALA A C 1
ATOM 795 O O . ALA A 1 100 ? 20.151 -8.498 -16.211 1.00 92.19 100 ALA A O 1
ATOM 796 N N . VAL A 1 101 ? 21.640 -6.836 -16.569 1.00 91.56 101 VAL A N 1
ATOM 797 C CA . VAL A 1 101 ? 21.369 -6.074 -15.350 1.00 91.56 101 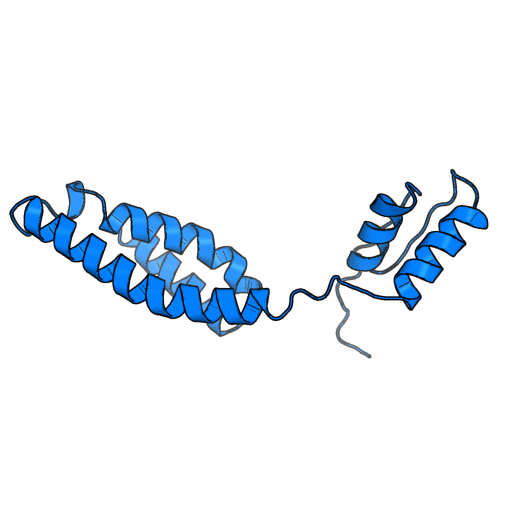VAL A CA 1
ATOM 798 C C . VAL A 1 101 ? 20.761 -4.729 -15.734 1.00 91.56 101 VAL A C 1
ATOM 800 O O . VAL A 1 101 ? 21.321 -4.020 -16.567 1.00 91.56 101 VAL A O 1
ATOM 803 N N . PHE A 1 102 ? 19.637 -4.371 -15.117 1.00 91.00 102 PHE A N 1
ATOM 804 C CA . PHE A 1 102 ? 18.914 -3.128 -15.394 1.00 91.00 102 PHE A CA 1
ATOM 805 C C . PHE A 1 102 ? 18.972 -2.169 -14.205 1.00 91.00 102 PHE A C 1
ATOM 807 O O . PHE A 1 102 ? 18.912 -2.596 -13.056 1.00 91.00 102 PHE A O 1
ATOM 814 N N . ALA A 1 103 ? 19.056 -0.868 -14.475 1.00 89.56 103 ALA A N 1
ATOM 815 C CA . ALA A 1 103 ? 18.979 0.185 -13.467 1.00 89.56 103 ALA A CA 1
ATOM 816 C C . ALA A 1 103 ? 17.938 1.231 -13.879 1.00 89.56 103 ALA A C 1
ATOM 818 O O . ALA A 1 103 ? 17.729 1.472 -15.067 1.00 89.56 103 ALA A O 1
ATOM 819 N N . GLY A 1 104 ? 17.271 1.846 -12.903 1.00 85.38 104 GLY A N 1
ATOM 820 C CA . GLY A 1 104 ? 16.224 2.835 -13.153 1.00 85.38 104 GLY A CA 1
ATOM 821 C C . GLY A 1 104 ? 15.384 3.129 -11.914 1.00 85.38 104 GLY A C 1
ATOM 822 O O . GLY A 1 104 ? 15.751 2.760 -10.796 1.00 85.38 104 GLY A O 1
ATOM 823 N N . ALA A 1 105 ? 14.239 3.785 -12.115 1.00 84.38 105 ALA A N 1
ATOM 824 C CA . ALA A 1 105 ? 13.317 4.123 -11.036 1.00 84.38 105 ALA A CA 1
ATOM 825 C C . ALA A 1 105 ? 12.827 2.865 -10.296 1.00 84.38 105 ALA A C 1
ATOM 827 O O . ALA A 1 105 ? 12.488 1.852 -10.914 1.00 84.38 105 ALA A O 1
ATOM 828 N N . MET A 1 106 ? 12.745 2.945 -8.964 1.00 82.44 106 MET A N 1
ATOM 829 C CA . MET A 1 106 ? 12.361 1.827 -8.094 1.00 82.44 106 MET A CA 1
ATOM 830 C C . MET A 1 106 ? 11.067 1.096 -8.516 1.00 82.44 106 MET A C 1
ATOM 832 O O . MET A 1 106 ? 11.111 -0.136 -8.590 1.00 82.44 106 MET A O 1
ATOM 836 N N . PRO A 1 107 ? 9.942 1.775 -8.845 1.00 83.31 107 PRO A N 1
ATOM 837 C CA . PRO A 1 107 ? 8.722 1.072 -9.263 1.00 83.31 107 PRO A CA 1
ATOM 838 C C . PRO A 1 107 ? 8.882 0.321 -10.598 1.00 83.31 107 PRO A C 1
ATOM 840 O O . PRO A 1 107 ? 8.380 -0.796 -10.753 1.00 83.31 107 PRO A O 1
ATOM 843 N N . THR A 1 108 ? 9.640 0.878 -11.545 1.00 87.06 108 THR A N 1
ATOM 844 C CA . THR A 1 108 ? 9.915 0.235 -12.838 1.00 87.06 108 THR A CA 1
ATOM 845 C C . THR A 1 108 ? 10.815 -0.982 -12.659 1.00 87.06 108 THR A C 1
ATOM 847 O O . THR A 1 108 ? 10.543 -2.041 -13.219 1.00 87.06 108 THR A O 1
ATOM 850 N N . MET A 1 109 ? 11.857 -0.872 -11.829 1.00 90.81 109 MET A N 1
ATOM 851 C CA . MET A 1 109 ? 12.783 -1.979 -11.572 1.00 90.81 109 MET A CA 1
ATOM 852 C C . MET A 1 109 ? 12.105 -3.153 -10.867 1.00 90.81 109 MET A C 1
ATOM 854 O O . MET A 1 109 ? 12.397 -4.300 -11.199 1.00 90.81 109 MET A O 1
ATOM 858 N N . ALA A 1 110 ? 11.154 -2.897 -9.963 1.00 88.69 110 ALA A N 1
ATOM 859 C CA . ALA A 1 110 ? 10.337 -3.961 -9.380 1.00 88.69 110 ALA A CA 1
ATOM 860 C C . ALA A 1 110 ? 9.579 -4.746 -10.467 1.00 88.69 110 ALA A C 1
ATOM 862 O O . ALA A 1 110 ? 9.619 -5.976 -10.486 1.00 88.69 110 ALA A O 1
ATOM 863 N N . SER A 1 111 ? 8.972 -4.036 -11.421 1.00 90.25 111 SER A N 1
ATOM 864 C CA . SER A 1 111 ? 8.238 -4.642 -12.540 1.00 90.25 111 SER A CA 1
ATOM 865 C C . SER A 1 111 ? 9.155 -5.422 -13.489 1.00 90.25 111 SER A C 1
ATOM 867 O O . SER A 1 111 ? 8.817 -6.539 -13.883 1.00 90.25 111 SER A O 1
ATOM 869 N N . VAL A 1 112 ? 10.344 -4.887 -13.797 1.00 92.50 112 VAL A N 1
ATOM 870 C CA . VAL A 1 112 ? 11.379 -5.590 -14.576 1.00 92.50 112 VAL A CA 1
ATOM 871 C C . VAL A 1 112 ? 11.797 -6.867 -13.854 1.00 92.50 112 VAL A C 1
ATOM 873 O O . VAL A 1 112 ? 11.758 -7.943 -14.452 1.00 92.50 112 VAL A O 1
ATOM 876 N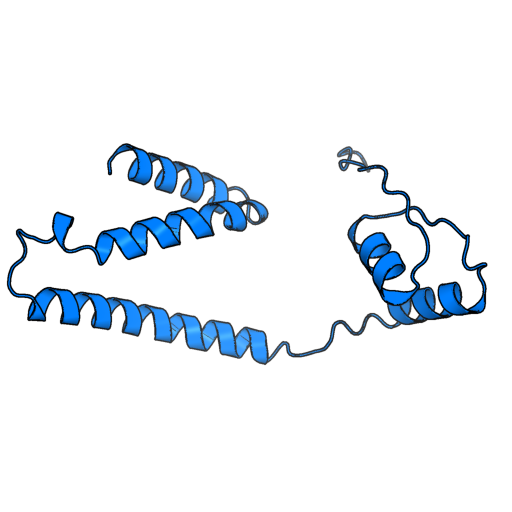 N . LYS A 1 113 ? 12.128 -6.798 -12.560 1.00 92.06 113 LYS A N 1
ATOM 877 C CA . LYS A 1 113 ? 12.568 -7.971 -11.797 1.00 92.06 113 LYS A CA 1
ATOM 878 C C . LYS A 1 113 ? 11.502 -9.066 -11.752 1.00 92.06 113 LYS A C 1
ATOM 880 O O . LYS A 1 113 ? 11.839 -10.226 -11.970 1.00 92.06 113 LYS A O 1
ATOM 885 N N . LEU A 1 114 ? 10.248 -8.707 -11.482 1.00 91.50 114 LEU A N 1
ATOM 886 C CA . LEU A 1 114 ? 9.151 -9.666 -11.328 1.00 91.50 114 LEU A CA 1
ATOM 887 C C . LEU A 1 114 ? 8.702 -10.275 -12.661 1.00 91.50 114 LEU A C 1
ATOM 889 O O . LEU A 1 114 ? 8.472 -11.478 -12.720 1.00 91.50 114 LEU A O 1
ATOM 893 N N . SER A 1 115 ? 8.620 -9.477 -13.727 1.00 90.75 115 SER A N 1
ATOM 894 C CA . SER A 1 115 ? 8.051 -9.935 -15.007 1.00 90.75 115 SER A CA 1
ATOM 895 C C . SER A 1 115 ? 9.094 -10.575 -15.922 1.00 90.75 115 SER A C 1
ATOM 897 O O . SER A 1 115 ? 8.786 -11.471 -16.703 1.00 90.75 115 SER A O 1
ATOM 899 N N . THR A 1 116 ? 10.350 -10.129 -15.828 1.00 91.69 116 THR A N 1
ATOM 900 C CA . THR A 1 116 ? 11.429 -10.583 -16.715 1.00 91.69 116 THR A CA 1
ATOM 901 C C . THR A 1 116 ? 12.458 -11.450 -15.976 1.00 91.69 116 THR A C 1
ATOM 903 O O . THR A 1 116 ? 13.204 -12.188 -16.613 1.00 91.69 116 THR A O 1
ATOM 906 N N . GLY A 1 117 ? 12.541 -11.401 -14.643 1.00 91.00 117 GLY A N 1
ATOM 907 C CA . GLY A 1 117 ? 13.520 -12.166 -13.854 1.00 91.00 117 GLY A CA 1
ATOM 908 C C . GLY A 1 117 ? 14.945 -11.592 -13.850 1.00 91.00 117 GLY A C 1
ATOM 909 O O . GLY A 1 117 ? 15.785 -12.049 -13.065 1.00 91.00 117 GLY A O 1
ATOM 910 N N . ARG A 1 118 ? 15.207 -10.558 -14.663 1.00 91.88 118 ARG A N 1
ATOM 911 C CA . ARG A 1 118 ? 16.519 -9.913 -14.843 1.00 91.88 118 ARG A CA 1
ATOM 912 C C . ARG A 1 118 ? 17.063 -9.378 -13.525 1.00 91.88 118 ARG A C 1
ATOM 914 O O . ARG A 1 118 ? 16.309 -9.023 -12.618 1.00 91.88 118 ARG A O 1
ATOM 921 N N . ALA A 1 119 ? 18.383 -9.331 -13.392 1.00 92.06 119 ALA A N 1
ATOM 922 C CA . ALA A 1 119 ? 18.995 -8.661 -12.254 1.00 92.06 119 ALA A CA 1
ATOM 923 C C . ALA A 1 119 ? 18.729 -7.151 -12.343 1.00 92.06 119 ALA A C 1
ATOM 925 O O . ALA A 1 119 ? 18.710 -6.576 -13.431 1.00 92.06 119 ALA A O 1
ATOM 926 N N . ILE A 1 120 ? 18.503 -6.515 -11.196 1.00 92.06 120 ILE A N 1
ATOM 927 C CA . ILE A 1 120 ? 18.280 -5.073 -11.116 1.00 92.06 120 ILE A CA 1
ATOM 928 C C . ILE A 1 120 ? 19.285 -4.447 -10.157 1.00 92.06 120 ILE A C 1
ATOM 930 O O . ILE A 1 120 ? 19.679 -5.071 -9.172 1.00 92.06 120 ILE A O 1
ATOM 934 N N . VAL A 1 121 ? 19.671 -3.211 -10.441 1.00 87.31 121 VAL A N 1
ATOM 935 C CA . VAL A 1 121 ? 20.483 -2.366 -9.569 1.00 87.31 121 VAL A CA 1
ATOM 936 C C . VAL A 1 121 ? 19.675 -1.112 -9.290 1.00 87.31 121 VAL A C 1
ATOM 938 O O . VAL A 1 121 ? 19.435 -0.294 -10.177 1.00 87.31 121 VAL A O 1
ATOM 941 N N . ASN A 1 122 ? 19.238 -0.961 -8.045 1.00 80.31 122 ASN A N 1
ATOM 942 C CA . ASN A 1 122 ? 18.674 0.288 -7.568 1.00 80.31 122 ASN A CA 1
ATOM 943 C C . ASN A 1 122 ? 19.781 1.081 -6.866 1.00 80.31 122 ASN A C 1
ATOM 945 O O . ASN A 1 122 ? 20.272 0.686 -5.814 1.00 80.31 122 ASN A O 1
ATOM 949 N N . HIS A 1 123 ? 20.153 2.235 -7.411 1.00 66.31 123 HIS A N 1
ATOM 950 C CA . HIS A 1 123 ? 20.678 3.291 -6.555 1.00 66.31 123 HIS A CA 1
ATOM 951 C C . HIS A 1 123 ? 19.449 4.052 -6.053 1.00 66.31 123 HIS A C 1
ATOM 953 O O . HIS A 1 123 ? 18.721 4.580 -6.896 1.00 66.31 123 HIS A O 1
ATOM 959 N N . PRO A 1 124 ? 19.143 4.090 -4.742 1.00 60.59 124 PRO A N 1
ATOM 960 C CA . PRO A 1 124 ? 18.074 4.933 -4.225 1.00 60.59 124 PRO A CA 1
ATOM 961 C C . PRO A 1 124 ? 18.447 6.385 -4.522 1.00 60.59 124 PRO A C 1
ATOM 963 O O . PRO A 1 124 ? 19.202 7.015 -3.786 1.00 60.59 124 PRO A O 1
ATOM 966 N N . HIS A 1 125 ? 18.000 6.901 -5.662 1.00 56.81 125 HIS A N 1
ATOM 967 C CA . HIS A 1 125 ? 18.061 8.322 -5.925 1.00 56.81 125 HIS A CA 1
ATOM 968 C C . HIS A 1 125 ? 16.928 8.911 -5.093 1.00 56.81 125 HIS A C 1
ATOM 970 O O . HIS A 1 125 ? 15.760 8.820 -5.466 1.00 56.81 125 HIS A O 1
ATOM 976 N N . TYR A 1 126 ? 17.259 9.419 -3.905 1.00 56.22 126 TYR A N 1
ATOM 977 C CA . TYR A 1 126 ? 16.393 10.417 -3.297 1.00 56.22 126 TYR A CA 1
ATOM 978 C C . TYR A 1 126 ? 16.309 11.563 -4.305 1.00 56.22 126 TYR A C 1
ATOM 980 O O . TYR A 1 126 ? 17.339 11.965 -4.852 1.00 56.22 126 TYR A O 1
ATOM 988 N N . GLU A 1 127 ? 15.082 11.974 -4.621 1.00 52.41 127 GLU A N 1
ATOM 989 C CA . GLU A 1 127 ? 14.786 13.125 -5.467 1.00 52.41 127 GLU A CA 1
ATOM 990 C C . GLU A 1 127 ? 15.570 14.318 -4.912 1.00 52.41 127 GLU A C 1
ATOM 992 O O . GLU A 1 127 ? 15.216 14.865 -3.867 1.00 52.41 127 GLU A O 1
ATOM 997 N N . ASP A 1 128 ? 16.672 14.684 -5.565 1.00 49.22 128 ASP A N 1
ATOM 998 C CA . ASP A 1 128 ? 17.268 15.989 -5.338 1.00 49.22 128 ASP A CA 1
ATOM 999 C C . ASP A 1 128 ? 16.284 16.978 -5.965 1.00 49.22 128 ASP A C 1
ATOM 1001 O O . ASP A 1 128 ? 16.021 16.940 -7.170 1.00 49.22 128 ASP A O 1
ATOM 1005 N N . ALA A 1 129 ? 15.631 17.769 -5.116 1.00 52.03 129 ALA A N 1
ATOM 1006 C CA . ALA A 1 129 ? 14.638 18.750 -5.518 1.00 52.03 129 ALA A CA 1
ATOM 1007 C C . ALA A 1 129 ? 15.335 19.857 -6.317 1.00 52.03 129 ALA A C 1
ATOM 1009 O O . ALA A 1 129 ? 15.796 20.848 -5.752 1.00 52.03 129 ALA A O 1
ATOM 1010 N N . GLY A 1 130 ? 15.451 19.670 -7.630 1.00 53.34 130 GLY A N 1
ATOM 1011 C CA . GLY A 1 130 ? 16.195 20.604 -8.462 1.00 53.34 130 GLY A CA 1
ATOM 1012 C C . GLY A 1 130 ? 16.203 20.315 -9.956 1.00 53.34 130 GLY A C 1
ATOM 1013 O O . GLY A 1 130 ? 17.255 20.505 -10.552 1.00 53.34 130 GLY A O 1
ATOM 1014 N N . LEU A 1 131 ? 15.075 19.895 -10.544 1.00 39.22 131 LEU A N 1
ATOM 1015 C CA . LEU A 1 131 ? 14.729 20.083 -11.965 1.00 39.22 131 LEU A CA 1
ATOM 1016 C C . LEU A 1 131 ? 13.205 20.163 -12.123 1.00 39.22 131 LEU A C 1
ATOM 1018 O O . LEU A 1 131 ? 12.520 19.238 -11.634 1.00 39.22 131 LEU A O 1
#

Radius of gyration: 23.53 Å; chains: 1; bounding box: 48×34×62 Å

Secondary structure (DSSP, 8-state):
-HHHHHHHHHHHHHHHH-GGGHHHHHHHHHHHHHHHT-TTTSTTS--HHHHHHHHHHHHHHHHHHHHHHHHHHHHT------HHHHHHHHHHHHHS-TT-EEE--HHHHHHHHHHH--EEE-------S--

InterPro domains:
  IPR018732 Dpy-19/Dpy-19-like [PF10034] (1-131)
  IPR018732 Dpy-19/Dpy-19-like [PTHR31488] (1-131)

=== Feature glossary ===
The record interleaves many kinds of information about one protein. Here is each kind framed as the question it answers.

Q: What does the local fold look like, residue by residue?
A: A 3Di character summarizes, for each residue, the relative orientation of the Cα frame of its nearest spatial neighbor. Because it encodes fold topology rather than chemistry, 3Di alignments detect remote structural similarity that sequence alignment misses.

Q: Which residues are in helices, strands, or loops?
A: Secondary structure is the local, repeating backbone conformation. DSSP classifies it into eight states by reading the hydrogen-bond network: three helix types (H, G, I), two β types (E, B), two non-regular types (T, S), and unstructured coil (-).

Q: How big and how compact is the whole molecule?
A: Three whole-structure scalars: the radius of gyration (RMS distance of Cα from centroid, in Å), the count of Cα–Cα contacts (pairs closer than 8 Å and separated by more than four residues in sequence — i.e. tertiary, not local, contacts), and the bounding-box dimensions. Together they distinguish compact globular folds from extended fibres or disordered chains.

Q: How confident is the AlphaFold model at each residue?
A: For AlphaFold models, the B-factor field carries pLDDT — the model's own estimate of local accuracy on a 0–100 scale. Regions with pLDDT<50 should be treated as essentially unmodeled; they often correspond to intrinsically disordered segments.

Q: What family and function is it annotated with?
A: Functional annotations link the protein to curated databases. InterPro entries identify conserved domains and families by matching the sequence against member-database signatures (Pfam, PROSITE, CDD, …). Gene Ontology (GO) terms describe molecular function, biological process, and cellular component in a controlled vocabulary. CATH places the structure in a hierarchical fold classification (Class/Architecture/Topology/Homologous-superfamily). The organism is the source species.

Q: What known structures does this most resemble?
A: Nearest PDB neighbors are the top structural matches found by Foldseek when searching this structure against the entire Protein Data Bank. Each hit reports a TM-score (0 to 1; >0.5 almost always implies the same fold) and an E-value. These are *structural* homologs — they may share no detectable sequence similarity.

Q: Which residues are buried vs exposed?
A: Solvent-accessible surface area (SASA) is the area in Å² traced out by the centre of a 1.4 Å probe sphere (a water molecule) rolled over the protein's van der Waals surface (Shrake–Rupley / Lee–Richards construction). Buried residues have near-zero SASA; fully exposed residues can exceed 200 Å². The total SASA scales roughly with the number of surface residues.

Q: What are the backbone torsion angles?
A: φ (phi) and ψ (psi) are the two rotatable backbone dihedrals per residue: φ is the C(i-1)–N–Cα–C torsion, ψ is the N–Cα–C–N(i+1) torsion, both in degrees on (−180°, 180°]. α-helical residues cluster near (−60°, −45°); β-strand residues near (−120°, +130°). A Ramachandran plot is simply a scatter of (φ, ψ) for every residue.

Q: Are the domains correctly placed relative to each other?
A: Predicted aligned error is AlphaFold's pairwise confidence. Unlike pLDDT (per-residue), PAE is per-residue-pair and captures whether two parts of the structure are correctly placed relative to each other. Units are ångströms of expected positional error.

Q: What if only a Cα trace is available?
A: P-SEA three-state annotation labels each residue as helix, strand, or coil based purely on the geometry of the Cα trace. It serves as a fallback when the full backbone (and thus DSSP) is unavailable.

Q: What is the amino-acid chain?
A: This is the polypeptide sequence — one letter per residue, N-terminus first. Length ranges from a few dozen residues for small domains to over a thousand for large multi-domain proteins.

Q: What do the rendered images show?
A: The six renders are orthographic views along the three Cartesian axes in both directions. Representation (cartoon, sticks, or surface) and color scheme (sequence-rainbow or by-chain) vary across proteins so the training set covers all the common visualization conventions.

Q: What do the diagnostic plots show?
A: Plot images: a contact map (which residues are close in 3D, as an N×N binary image), a Ramachandran scatter (backbone torsion angles, revealing secondary-structure composition at a glance), and — for AlphaFold structures — a PAE heatmap (pairwise prediction confidence).

Q: How mobile is each atom in the crystal?
A: B-factor (Debye–Waller factor) reflects atomic displacement in the crystal lattice. It is an experimental observable (units Å²), not a prediction; low values mean the atom is pinned down, high values mean it moves or is heterogeneous across the crystal.

Q: Where is each backbone atom in 3D?
A: The mmCIF table is the protein's shape written out atom by atom. For each backbone N, Cα, C, and carbonyl O, it records an (x, y, z) coordinate triple in Å plus the residue type, chain letter, and residue number.